Protein AF-A0A1D2QNK2-F1 (afdb_monomer_lite)

Secondary structure (DSSP, 8-state):
-EEEEGGGTEEEE--SSHHHHHHHHHHHHHHT-SEEEEE--STHHHHHHHHHHHTTS-EEE-

Sequence (62 aa):
MDITIHEKQIHFQEADDAQGINNILKRLSYYQVERIVMEATRRYEFALAEACYIKGSCRLIA

pLDDT: mean 72.28, std 8.77, range [52.0, 85.12]

Radius of gyration: 10.28 Å; chains: 1; bounding box: 24×17×24 Å

Organism: NCBI:txid62101

Foldseek 3Di:
DWWAQPVVRDIDDADPDPVSLVVVVVVLQVVLGAEIEDDDPDDCVVVSCVVCVVVVRYDYDD

Structure (mmCIF, N/CA/C/O backbone):
data_AF-A0A1D2QNK2-F1
#
_entry.id   AF-A0A1D2QNK2-F1
#
loop_
_atom_site.group_PDB
_atom_site.id
_atom_site.type_symbol
_atom_site.label_atom_id
_atom_site.label_alt_id
_atom_site.label_comp_id
_atom_site.label_asym_id
_atom_site.label_entity_id
_atom_site.label_seq_id
_atom_site.pdbx_PDB_ins_code
_atom_site.Cartn_x
_atom_site.Cartn_y
_atom_site.Cartn_z
_atom_site.occupancy
_atom_site.B_iso_or_equiv
_atom_site.auth_seq_id
_atom_site.auth_comp_id
_atom_site.auth_asym_id
_atom_site.auth_atom_id
_atom_site.pdbx_PDB_model_num
ATOM 1 N N . MET A 1 1 ? 3.309 2.014 -8.704 1.00 75.38 1 MET A N 1
ATOM 2 C CA . MET A 1 1 ? 2.712 1.054 -7.760 1.00 75.38 1 MET A CA 1
ATOM 3 C C . MET A 1 1 ? 1.374 1.593 -7.315 1.00 75.38 1 MET A C 1
ATOM 5 O O . MET A 1 1 ? 1.338 2.651 -6.690 1.00 75.38 1 MET A O 1
ATOM 9 N N . ASP A 1 2 ? 0.294 0.909 -7.675 1.00 76.69 2 ASP A N 1
ATOM 10 C CA . ASP A 1 2 ? -1.066 1.333 -7.349 1.00 76.69 2 ASP A CA 1
ATOM 11 C C . ASP A 1 2 ? -1.567 0.590 -6.112 1.00 76.69 2 ASP A C 1
ATOM 13 O O . ASP A 1 2 ? -1.476 -0.636 -6.013 1.00 76.69 2 ASP A O 1
ATOM 17 N N . ILE A 1 3 ? -2.051 1.351 -5.129 1.00 77.12 3 ILE A N 1
ATOM 18 C CA . ILE A 1 3 ? -2.474 0.825 -3.831 1.00 77.12 3 ILE A CA 1
ATOM 19 C C . ILE A 1 3 ? -3.894 1.257 -3.544 1.00 77.12 3 ILE A C 1
ATOM 21 O O . ILE A 1 3 ? -4.250 2.436 -3.632 1.00 77.12 3 ILE A O 1
ATOM 25 N N . THR A 1 4 ? -4.684 0.273 -3.127 1.00 77.56 4 THR A N 1
ATOM 26 C CA . THR A 1 4 ? -6.078 0.462 -2.759 1.00 77.56 4 THR A CA 1
ATOM 27 C C . THR A 1 4 ? -6.315 -0.010 -1.330 1.00 77.56 4 THR A C 1
ATOM 29 O O . THR A 1 4 ? -6.109 -1.173 -0.982 1.00 77.56 4 THR A O 1
ATOM 32 N N . ILE A 1 5 ? -6.804 0.906 -0.494 1.00 76.88 5 ILE A N 1
ATOM 33 C CA . ILE A 1 5 ? -7.283 0.620 0.858 1.00 76.88 5 ILE A CA 1
ATOM 34 C C . ILE A 1 5 ? -8.812 0.587 0.818 1.00 76.88 5 ILE A C 1
ATOM 36 O O . ILE A 1 5 ? -9.475 1.623 0.920 1.00 76.88 5 ILE A O 1
ATOM 40 N N . HIS A 1 6 ? -9.382 -0.612 0.697 1.00 72.31 6 HIS A N 1
ATOM 41 C CA . HIS A 1 6 ? -10.829 -0.801 0.549 1.00 72.31 6 HIS A CA 1
ATOM 42 C C . HIS A 1 6 ? -11.644 -0.279 1.740 1.00 72.31 6 HIS A C 1
ATOM 44 O O . HIS A 1 6 ? -12.681 0.348 1.540 1.00 72.31 6 HIS A O 1
ATOM 50 N N . GLU A 1 7 ? -11.169 -0.470 2.973 1.00 72.00 7 GLU A N 1
ATOM 51 C CA . GLU A 1 7 ? -11.888 -0.050 4.189 1.00 72.00 7 GLU A CA 1
ATOM 52 C C . GLU A 1 7 ? -12.121 1.462 4.261 1.00 72.00 7 GLU A C 1
ATOM 54 O O . GLU A 1 7 ? -13.096 1.918 4.853 1.00 72.00 7 GLU A O 1
ATOM 59 N N . LYS A 1 8 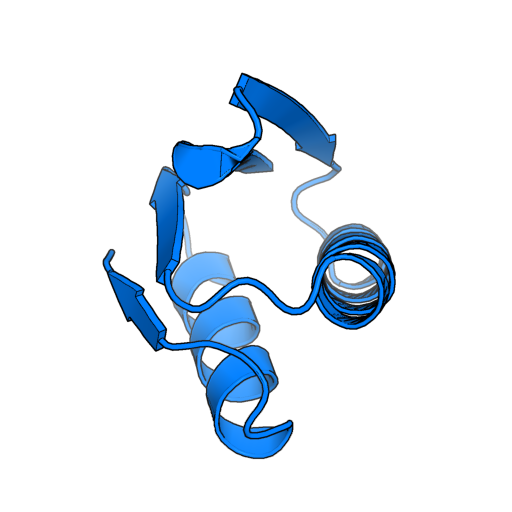? -11.222 2.246 3.659 1.00 76.25 8 LYS A N 1
ATOM 60 C CA . LYS A 1 8 ? -11.272 3.711 3.679 1.00 76.25 8 LYS A CA 1
ATOM 61 C C . LYS A 1 8 ? -11.595 4.318 2.313 1.00 76.25 8 LYS A C 1
ATOM 63 O O . LYS A 1 8 ? -11.673 5.537 2.223 1.00 76.25 8 LYS A O 1
ATOM 68 N N . GLN A 1 9 ? -11.774 3.490 1.277 1.00 80.25 9 GLN A N 1
ATOM 69 C CA . GLN A 1 9 ? -11.935 3.925 -0.118 1.00 80.25 9 GLN A CA 1
ATOM 70 C C . GLN A 1 9 ? -10.811 4.885 -0.557 1.00 80.25 9 GLN A C 1
ATOM 72 O O . GLN A 1 9 ? -11.042 5.870 -1.256 1.00 80.25 9 GLN A O 1
ATOM 77 N N . ILE A 1 10 ? -9.583 4.622 -0.093 1.00 82.25 10 ILE A N 1
ATOM 78 C CA . ILE A 1 10 ? -8.408 5.430 -0.430 1.00 82.25 10 ILE A CA 1
ATOM 79 C C . ILE A 1 10 ? -7.642 4.710 -1.531 1.00 82.25 10 ILE A C 1
ATOM 81 O O . ILE A 1 10 ? -7.247 3.557 -1.363 1.00 82.25 10 ILE A O 1
ATOM 85 N N . HIS A 1 11 ? -7.387 5.427 -2.618 1.00 83.25 11 HIS A N 1
ATOM 86 C CA . HIS A 1 11 ? -6.565 4.972 -3.728 1.00 83.25 11 HIS A CA 1
ATOM 87 C C . HIS A 1 11 ? -5.416 5.953 -3.913 1.00 83.25 11 HIS A C 1
ATOM 89 O O . HIS A 1 11 ? -5.627 7.169 -3.898 1.00 83.25 11 HIS A O 1
ATOM 95 N N . PHE A 1 12 ? -4.201 5.439 -4.050 1.00 82.25 12 PHE A N 1
ATOM 96 C CA . PHE A 1 12 ? -3.038 6.267 -4.329 1.00 82.25 12 PHE A CA 1
ATOM 97 C C . PHE A 1 12 ? -1.986 5.489 -5.101 1.00 82.25 12 PHE A C 1
ATOM 99 O O . PHE A 1 12 ? -1.892 4.265 -5.013 1.00 82.25 12 PHE A O 1
ATOM 106 N N . GLN A 1 13 ? -1.183 6.248 -5.834 1.00 82.94 13 GLN A N 1
ATOM 107 C CA . GLN A 1 13 ? -0.106 5.732 -6.649 1.00 82.94 13 GLN A CA 1
ATOM 108 C C . GLN A 1 13 ? 1.207 6.340 -6.173 1.00 82.94 13 GLN A C 1
ATOM 110 O O . GLN A 1 13 ? 1.303 7.547 -5.951 1.00 82.94 13 GLN A O 1
ATOM 115 N N . GLU A 1 14 ? 2.215 5.496 -6.013 1.00 85.12 14 GLU A N 1
ATOM 116 C CA . GLU A 1 14 ? 3.578 5.906 -5.678 1.00 85.12 14 GLU A CA 1
ATOM 117 C C . GLU A 1 14 ? 4.554 5.275 -6.676 1.00 85.12 14 GLU A C 1
ATOM 119 O O . GLU A 1 14 ? 4.220 4.319 -7.389 1.00 85.12 14 GLU A O 1
ATOM 124 N N . ALA A 1 15 ? 5.760 5.833 -6.753 1.00 81.75 15 ALA A N 1
ATOM 125 C CA . ALA A 1 15 ? 6.798 5.346 -7.653 1.00 81.75 15 ALA A CA 1
ATOM 126 C C . ALA A 1 15 ? 7.196 3.889 -7.340 1.00 81.75 15 ALA A C 1
ATOM 128 O O . ALA A 1 15 ? 7.191 3.460 -6.185 1.00 81.75 15 ALA A O 1
ATOM 129 N N . ASP A 1 16 ? 7.584 3.140 -8.377 1.00 77.50 16 ASP A N 1
ATOM 130 C CA . ASP A 1 16 ? 8.098 1.764 -8.270 1.00 77.50 16 ASP A CA 1
ATOM 131 C C . ASP A 1 16 ? 9.579 1.746 -7.846 1.00 77.50 16 ASP A C 1
ATOM 133 O O . ASP A 1 16 ? 10.431 1.126 -8.489 1.00 77.50 16 ASP A O 1
ATOM 137 N N . ASP A 1 17 ? 9.906 2.476 -6.782 1.00 82.50 17 ASP A N 1
ATOM 138 C CA . ASP A 1 17 ? 11.245 2.556 -6.211 1.00 82.50 17 ASP A CA 1
ATOM 139 C C . ASP A 1 17 ? 11.223 2.367 -4.683 1.00 82.50 17 ASP A C 1
ATOM 141 O O . ASP A 1 17 ? 10.178 2.330 -4.026 1.00 82.50 17 ASP A O 1
ATOM 145 N N . ALA A 1 18 ? 12.409 2.219 -4.087 1.00 80.38 18 ALA A N 1
ATOM 146 C CA . ALA A 1 18 ? 12.545 2.022 -2.644 1.00 80.38 18 ALA A CA 1
ATOM 147 C C . ALA A 1 18 ? 12.008 3.208 -1.819 1.00 80.38 18 ALA A C 1
ATOM 149 O O . ALA A 1 18 ? 11.666 3.053 -0.641 1.00 80.38 18 ALA A O 1
ATOM 150 N N . GLN A 1 19 ? 11.936 4.401 -2.411 1.00 83.19 19 GLN A N 1
ATOM 151 C CA . GLN A 1 19 ? 11.447 5.596 -1.740 1.00 83.19 19 GLN A CA 1
ATOM 1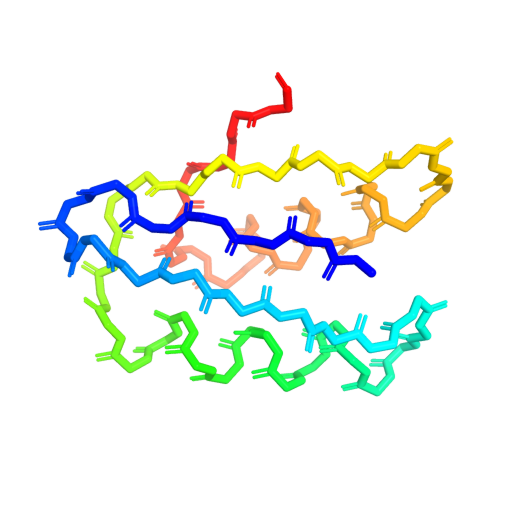52 C C . GLN A 1 19 ? 9.914 5.610 -1.703 1.00 83.19 19 GLN A C 1
ATOM 154 O O . GLN A 1 19 ? 9.338 5.869 -0.643 1.00 83.19 19 GLN A O 1
ATOM 159 N N . GLY A 1 20 ? 9.268 5.207 -2.798 1.00 82.94 20 GLY A N 1
ATOM 160 C CA . GLY A 1 20 ? 7.837 4.940 -2.893 1.00 82.94 20 GLY A CA 1
ATOM 161 C C . GLY A 1 20 ? 7.399 3.904 -1.864 1.00 82.94 20 GLY A C 1
ATOM 162 O O . GLY A 1 20 ? 6.519 4.193 -1.056 1.00 82.94 20 GLY A O 1
ATOM 163 N N . ILE A 1 21 ? 8.085 2.756 -1.778 1.00 79.00 21 ILE A N 1
ATOM 164 C CA . ILE A 1 21 ? 7.829 1.714 -0.756 1.00 79.00 21 ILE A CA 1
ATOM 165 C C . ILE A 1 21 ? 7.831 2.314 0.660 1.00 79.00 21 ILE A C 1
ATOM 167 O O . ILE A 1 21 ? 6.914 2.081 1.449 1.00 79.00 21 ILE A O 1
ATOM 171 N N . ASN A 1 22 ? 8.830 3.134 0.995 1.00 83.31 22 ASN A N 1
ATOM 172 C CA . ASN A 1 22 ? 8.910 3.766 2.314 1.00 83.31 22 ASN A CA 1
ATOM 173 C C . ASN A 1 22 ? 7.773 4.766 2.575 1.00 83.31 22 ASN A C 1
ATOM 175 O O . ASN A 1 22 ? 7.247 4.819 3.693 1.00 83.31 22 ASN A O 1
ATOM 179 N N . ASN A 1 23 ? 7.376 5.547 1.568 1.00 84.12 23 ASN A N 1
ATOM 180 C CA . ASN A 1 23 ? 6.246 6.474 1.669 1.00 84.12 23 ASN A CA 1
ATOM 181 C C . ASN A 1 23 ? 4.932 5.723 1.901 1.00 84.12 23 ASN A C 1
ATOM 183 O O . ASN A 1 23 ? 4.159 6.090 2.792 1.00 84.12 23 ASN A O 1
ATOM 187 N N . ILE A 1 24 ? 4.727 4.632 1.163 1.00 80.94 24 ILE A N 1
ATOM 188 C CA . ILE A 1 24 ? 3.585 3.730 1.312 1.00 80.94 24 ILE A CA 1
ATOM 189 C C . ILE A 1 24 ? 3.541 3.196 2.746 1.00 80.94 24 ILE A C 1
ATOM 191 O O . ILE A 1 24 ? 2.556 3.404 3.449 1.00 80.94 24 ILE A O 1
ATOM 195 N N . LEU A 1 25 ? 4.633 2.609 3.241 1.00 79.06 25 LEU A N 1
ATOM 196 C CA . LEU A 1 25 ? 4.704 2.056 4.600 1.00 79.06 25 LEU A CA 1
ATOM 197 C C . LEU A 1 25 ? 4.458 3.099 5.699 1.00 79.06 25 LEU A C 1
AT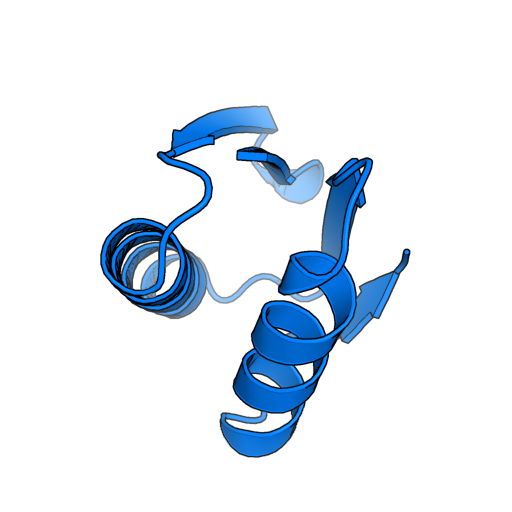OM 199 O O . LEU A 1 25 ? 3.879 2.774 6.740 1.00 79.06 25 LEU A O 1
ATOM 203 N N . LYS A 1 26 ? 4.903 4.348 5.508 1.00 83.31 26 LYS A N 1
ATOM 204 C CA . LYS A 1 26 ? 4.603 5.451 6.438 1.00 83.31 26 LYS A CA 1
ATOM 205 C C . LYS A 1 26 ? 3.114 5.786 6.445 1.00 83.31 26 LYS A C 1
ATOM 207 O O . LYS A 1 26 ? 2.541 5.932 7.521 1.00 83.31 26 LYS A O 1
ATOM 212 N N . ARG A 1 27 ? 2.482 5.869 5.272 1.00 80.62 27 ARG A N 1
ATOM 213 C CA . ARG A 1 27 ? 1.036 6.118 5.153 1.00 80.62 27 ARG A CA 1
ATOM 214 C C . ARG A 1 27 ? 0.222 4.977 5.760 1.00 80.62 27 ARG A C 1
ATOM 216 O O . ARG A 1 27 ? -0.661 5.227 6.570 1.00 80.62 27 ARG A O 1
ATOM 223 N N . LEU A 1 28 ? 0.556 3.730 5.440 1.00 77.12 28 LEU A N 1
ATOM 224 C CA . LEU A 1 28 ? -0.131 2.545 5.966 1.00 77.12 28 LEU A CA 1
ATOM 225 C C . LEU A 1 28 ? -0.065 2.462 7.496 1.00 77.12 28 LEU A C 1
ATOM 227 O O . LEU A 1 28 ? -1.061 2.141 8.140 1.00 77.12 28 LEU A O 1
ATOM 231 N N . SER A 1 29 ? 1.076 2.839 8.079 1.00 77.56 29 SER A N 1
ATOM 232 C CA . SER A 1 29 ? 1.252 2.939 9.532 1.00 77.56 29 SER A CA 1
ATOM 233 C C . SER A 1 29 ? 0.305 3.944 10.193 1.00 77.56 29 SER A C 1
ATOM 235 O O . SER A 1 29 ? -0.015 3.768 11.365 1.00 77.56 29 SER A O 1
ATOM 237 N N . TYR A 1 30 ? -0.123 4.990 9.483 1.00 80.12 30 TYR A N 1
ATOM 238 C CA . TYR A 1 30 ? -1.060 5.983 10.011 1.00 80.12 30 TYR A CA 1
ATOM 239 C C . TYR A 1 30 ? -2.503 5.468 10.016 1.00 80.12 30 TYR A C 1
ATOM 241 O O . TYR A 1 30 ? -3.280 5.799 10.907 1.00 80.12 30 TYR A O 1
ATOM 249 N N . TYR A 1 31 ? -2.870 4.650 9.028 1.00 74.38 31 TYR A N 1
ATOM 250 C CA . TYR A 1 31 ? -4.256 4.225 8.842 1.00 74.38 31 TYR A CA 1
ATOM 251 C C . TYR A 1 31 ? -4.673 3.010 9.678 1.00 74.38 31 TYR A C 1
ATOM 253 O O . TYR A 1 31 ? -5.874 2.751 9.719 1.00 74.38 31 TYR A O 1
ATOM 261 N N . GLN A 1 32 ? -3.728 2.308 10.327 1.00 69.44 32 GLN A N 1
ATOM 262 C CA . GLN A 1 32 ? -3.970 1.070 11.095 1.00 69.44 32 GLN A CA 1
ATOM 263 C C . GLN A 1 32 ? -4.901 0.097 10.354 1.00 69.44 32 GLN A C 1
ATOM 265 O O . GLN A 1 32 ? -5.927 -0.332 10.869 1.00 69.44 32 GLN A O 1
ATOM 270 N N . VAL A 1 33 ? -4.570 -0.185 9.098 1.00 67.44 33 VAL A N 1
ATOM 271 C CA . VAL A 1 33 ? -5.390 -1.028 8.223 1.00 67.44 33 VAL A CA 1
ATOM 272 C C . VAL A 1 33 ? -5.118 -2.501 8.478 1.00 67.44 33 VAL A C 1
ATOM 274 O O . VAL A 1 33 ? -3.964 -2.907 8.604 1.00 67.44 33 VAL A O 1
ATOM 277 N N . GLU A 1 34 ? -6.172 -3.310 8.524 1.00 66.81 34 GLU A N 1
ATOM 278 C CA . GLU A 1 34 ? -6.047 -4.755 8.743 1.00 66.81 34 GLU A CA 1
ATOM 279 C C . GLU A 1 34 ? -5.660 -5.483 7.444 1.00 66.81 34 GLU A C 1
ATOM 281 O O . GLU A 1 34 ? -4.916 -6.471 7.462 1.00 66.81 34 GLU A O 1
ATOM 286 N N . ARG A 1 35 ? -6.118 -4.951 6.299 1.00 64.81 35 ARG A N 1
ATOM 287 C CA . ARG A 1 35 ? -5.922 -5.530 4.967 1.00 64.81 35 ARG A CA 1
ATOM 288 C C . ARG A 1 35 ? -5.557 -4.476 3.923 1.00 64.81 35 ARG A C 1
ATOM 290 O O . ARG A 1 35 ? -6.218 -3.446 3.800 1.00 64.81 35 ARG A O 1
ATOM 297 N N . ILE A 1 36 ? -4.552 -4.790 3.110 1.00 67.00 36 ILE A N 1
ATOM 298 C CA . ILE A 1 36 ? -4.168 -4.010 1.928 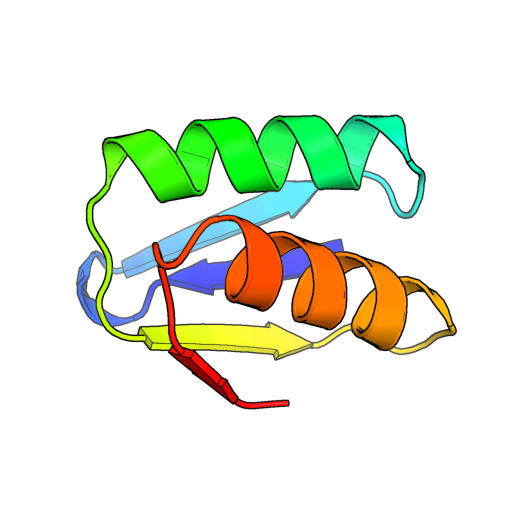1.00 67.00 36 ILE A CA 1
ATOM 299 C C . ILE A 1 36 ? -4.147 -4.948 0.728 1.00 67.00 36 ILE A C 1
ATOM 301 O O . ILE A 1 36 ? -3.626 -6.062 0.823 1.00 67.00 36 ILE A O 1
ATOM 305 N N . VAL A 1 37 ? -4.703 -4.475 -0.385 1.00 67.44 37 VAL A N 1
ATOM 306 C CA . VAL A 1 37 ? -4.584 -5.117 -1.693 1.00 67.44 37 VAL A CA 1
ATOM 307 C C . VAL A 1 37 ? -3.655 -4.255 -2.537 1.00 67.44 37 VAL A C 1
ATOM 309 O O . VAL A 1 37 ? -3.793 -3.027 -2.581 1.00 67.44 37 VAL A O 1
ATOM 312 N N . MET A 1 38 ? -2.676 -4.899 -3.155 1.00 70.12 38 MET A N 1
ATOM 313 C CA . MET A 1 38 ? -1.678 -4.258 -3.998 1.00 70.12 38 MET A CA 1
ATOM 314 C C . MET A 1 38 ? -1.694 -4.955 -5.348 1.00 70.12 38 MET A C 1
ATOM 316 O O . MET A 1 38 ? -1.565 -6.170 -5.401 1.00 70.12 38 MET A O 1
ATOM 320 N N . GLU A 1 39 ? -1.776 -4.179 -6.422 1.00 65.25 39 GLU A N 1
ATOM 321 C CA . GLU A 1 39 ? -1.498 -4.680 -7.764 1.00 65.25 39 GLU A CA 1
ATOM 322 C C . GLU A 1 39 ? -0.143 -4.114 -8.192 1.00 65.25 39 GLU A C 1
ATOM 324 O O . GLU A 1 39 ? -0.029 -2.947 -8.579 1.00 65.25 39 GLU A O 1
ATOM 329 N N . ALA A 1 40 ? 0.920 -4.914 -8.082 1.00 64.50 40 ALA A N 1
ATOM 330 C CA . ALA A 1 40 ? 2.239 -4.505 -8.545 1.00 64.50 40 ALA A CA 1
ATOM 331 C C . ALA A 1 40 ? 2.801 -5.534 -9.525 1.00 64.50 40 ALA A C 1
ATOM 333 O O . ALA A 1 40 ? 3.158 -6.652 -9.203 1.00 64.50 40 ALA A O 1
ATOM 334 N N . THR A 1 41 ? 2.938 -5.136 -10.783 1.00 60.12 41 THR A N 1
ATOM 335 C CA . THR A 1 41 ? 3.239 -6.058 -11.887 1.00 60.12 41 THR A CA 1
ATOM 336 C C . THR A 1 41 ? 4.699 -6.550 -11.937 1.00 60.12 41 THR A C 1
ATOM 338 O O . THR A 1 41 ? 5.070 -7.246 -12.886 1.00 60.12 41 THR A O 1
ATOM 341 N N . ARG A 1 42 ? 5.567 -6.197 -10.969 1.00 61.56 42 ARG A N 1
ATOM 342 C CA . ARG A 1 42 ? 7.009 -6.547 -10.943 1.00 61.56 42 ARG A CA 1
ATOM 343 C C . ARG A 1 42 ? 7.597 -6.613 -9.521 1.00 61.56 42 ARG A C 1
ATOM 345 O O . ARG A 1 42 ? 7.046 -6.013 -8.611 1.00 61.56 42 ARG A O 1
ATOM 352 N N . ARG A 1 43 ? 8.771 -7.279 -9.402 1.00 64.31 43 ARG A N 1
ATOM 353 C CA . ARG A 1 43 ? 9.747 -7.504 -8.281 1.00 64.31 43 ARG A CA 1
ATOM 354 C C . ARG A 1 43 ? 9.571 -6.796 -6.921 1.00 64.31 43 ARG A C 1
ATOM 356 O O . ARG A 1 43 ? 10.033 -7.333 -5.919 1.00 64.31 43 ARG A O 1
ATOM 363 N N . TYR A 1 44 ? 8.980 -5.614 -6.874 1.00 66.88 44 TYR A N 1
ATOM 364 C CA . TYR A 1 44 ? 8.776 -4.823 -5.667 1.00 66.88 44 TYR A CA 1
ATOM 365 C C . TYR A 1 44 ? 7.607 -5.300 -4.797 1.00 66.88 44 TYR A C 1
ATOM 367 O O . TYR A 1 44 ? 7.573 -4.931 -3.624 1.00 66.88 44 TYR A O 1
ATOM 375 N N . GLU A 1 45 ? 6.734 -6.183 -5.304 1.00 65.88 45 GLU A N 1
ATOM 376 C CA . GLU A 1 45 ? 5.711 -6.856 -4.483 1.00 65.88 45 GLU A CA 1
ATOM 377 C C . GLU A 1 45 ? 6.313 -7.515 -3.244 1.00 65.88 45 GLU A C 1
ATOM 379 O O . GLU A 1 45 ? 5.839 -7.327 -2.126 1.00 65.88 45 GLU A O 1
ATOM 384 N N . PHE A 1 46 ? 7.405 -8.254 -3.447 1.00 68.50 46 PHE A N 1
ATOM 385 C CA . PHE A 1 46 ? 8.060 -9.008 -2.386 1.00 68.50 46 PHE A CA 1
ATOM 386 C C . PHE A 1 46 ? 8.698 -8.092 -1.340 1.00 68.50 46 PHE A C 1
ATOM 388 O O . PHE A 1 46 ? 8.599 -8.358 -0.147 1.00 68.50 46 PHE A O 1
ATOM 395 N N . ALA A 1 47 ? 9.308 -6.991 -1.785 1.00 70.19 47 ALA A N 1
ATOM 396 C CA . ALA A 1 47 ? 9.941 -6.023 -0.896 1.00 70.19 47 ALA A CA 1
ATOM 397 C C . ALA A 1 47 ? 8.908 -5.294 -0.020 1.00 70.19 47 ALA A C 1
ATOM 399 O O . ALA A 1 47 ? 9.151 -5.067 1.165 1.00 70.19 47 ALA A O 1
ATOM 400 N N . LEU A 1 48 ? 7.738 -4.958 -0.578 1.00 69.50 48 LEU A N 1
ATOM 401 C CA . LEU A 1 48 ? 6.646 -4.371 0.199 1.00 69.50 48 LEU A CA 1
ATOM 402 C C . LEU A 1 48 ? 6.033 -5.406 1.162 1.00 69.50 48 LEU A C 1
ATOM 404 O O . LEU A 1 48 ? 5.790 -5.085 2.326 1.00 69.50 48 LEU A O 1
ATOM 408 N N . ALA A 1 49 ? 5.843 -6.648 0.702 1.00 71.31 49 ALA A N 1
ATOM 409 C CA . ALA A 1 49 ? 5.337 -7.758 1.510 1.00 71.31 49 ALA A CA 1
ATOM 410 C C . ALA A 1 49 ? 6.205 -8.055 2.732 1.00 71.31 49 ALA A C 1
ATOM 412 O O . ALA A 1 49 ? 5.704 -8.096 3.860 1.00 71.31 49 ALA A O 1
ATOM 413 N N . GLU A 1 50 ? 7.510 -8.186 2.519 1.00 74.44 50 GLU A N 1
ATOM 414 C CA . GLU A 1 50 ? 8.490 -8.396 3.578 1.00 74.44 50 GLU A CA 1
ATOM 415 C C . GLU A 1 50 ? 8.496 -7.225 4.569 1.00 74.44 50 GLU A C 1
ATOM 417 O O . GLU A 1 50 ? 8.431 -7.430 5.783 1.00 74.44 50 GLU A O 1
ATOM 422 N N . ALA A 1 51 ? 8.475 -5.988 4.068 1.00 73.38 51 ALA A N 1
ATOM 423 C CA . ALA A 1 51 ? 8.479 -4.810 4.924 1.00 73.38 51 ALA A CA 1
ATOM 424 C C . ALA A 1 51 ? 7.206 -4.686 5.780 1.00 73.38 51 ALA A C 1
ATOM 426 O O . ALA A 1 51 ? 7.293 -4.324 6.955 1.00 73.38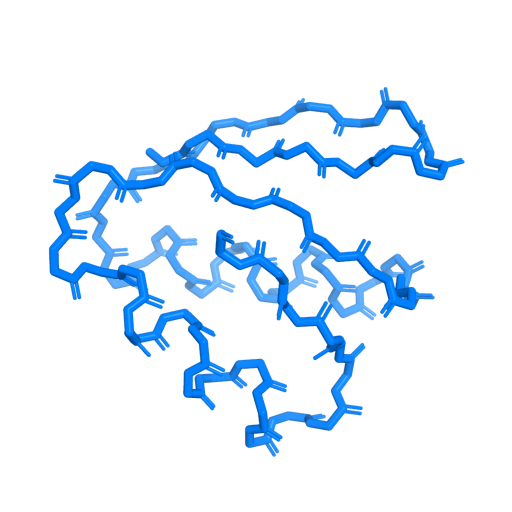 51 ALA A O 1
ATOM 427 N N . CYS A 1 52 ? 6.030 -5.017 5.240 1.00 69.56 52 CYS A N 1
ATOM 428 C CA . CYS A 1 52 ? 4.777 -5.048 6.002 1.00 69.56 52 CYS A CA 1
ATOM 429 C C . CYS A 1 52 ? 4.754 -6.165 7.054 1.00 69.56 52 CYS A C 1
ATOM 431 O O . CYS A 1 52 ? 4.270 -5.927 8.165 1.00 69.56 52 CYS A O 1
ATOM 433 N N . TYR A 1 53 ? 5.312 -7.338 6.735 1.00 70.44 53 TYR A N 1
ATOM 434 C CA . TYR A 1 53 ? 5.436 -8.453 7.677 1.00 70.44 53 TYR A CA 1
ATOM 435 C C . TYR A 1 53 ? 6.362 -8.103 8.848 1.00 70.44 53 TYR A C 1
ATOM 437 O O . TYR A 1 53 ? 5.972 -8.251 10.006 1.00 70.44 53 TYR A O 1
ATOM 445 N N . ILE A 1 54 ? 7.548 -7.550 8.565 1.00 67.56 54 ILE A N 1
ATOM 446 C CA . ILE A 1 54 ? 8.526 -7.141 9.590 1.00 67.56 54 ILE A CA 1
ATOM 447 C C . ILE A 1 54 ? 7.944 -6.073 10.524 1.00 67.56 54 ILE A C 1
ATOM 449 O O . ILE A 1 54 ? 8.188 -6.100 11.729 1.00 67.56 54 ILE A O 1
ATOM 453 N N . LYS A 1 55 ? 7.151 -5.136 9.991 1.00 66.06 55 LYS A N 1
ATOM 454 C CA . LYS A 1 55 ? 6.527 -4.070 10.790 1.00 66.06 55 LYS A CA 1
ATOM 455 C C . LYS A 1 55 ? 5.304 -4.529 11.594 1.00 66.06 55 LYS A C 1
ATOM 457 O O . LYS A 1 55 ? 4.777 -3.733 12.369 1.00 66.06 55 LYS A O 1
ATOM 462 N N . GLY A 1 56 ? 4.807 -5.753 11.383 1.00 61.09 56 GLY A N 1
ATOM 463 C CA . GLY A 1 56 ? 3.648 -6.322 12.086 1.00 61.09 56 GLY A CA 1
ATOM 464 C C . GLY A 1 56 ? 2.338 -5.545 11.904 1.00 61.09 56 GLY A C 1
ATOM 465 O O . GLY A 1 56 ? 1.407 -5.722 12.680 1.00 61.09 56 GLY A O 1
ATOM 466 N N . SER A 1 57 ? 2.280 -4.642 10.921 1.00 55.81 57 SER A N 1
ATOM 467 C CA . SER A 1 57 ? 1.240 -3.610 10.847 1.00 55.81 57 SER A CA 1
ATOM 468 C C . SER A 1 57 ? 0.124 -3.929 9.853 1.00 55.81 57 SER A C 1
ATOM 470 O O . SER A 1 57 ? -0.886 -3.236 9.874 1.00 55.81 57 SER A O 1
ATOM 472 N N . CYS A 1 58 ? 0.293 -4.909 8.954 1.00 52.00 58 CYS A N 1
ATOM 473 C CA . CYS A 1 58 ? -0.749 -5.233 7.981 1.00 52.00 58 CYS A CA 1
ATOM 474 C C . CYS A 1 58 ? -0.578 -6.606 7.318 1.00 52.00 58 CYS A C 1
ATOM 476 O O . CYS A 1 58 ? 0.546 -7.065 7.100 1.00 52.00 58 CYS A O 1
ATOM 478 N N . ARG A 1 59 ? -1.701 -7.233 6.947 1.00 56.12 59 ARG A N 1
ATOM 479 C CA . ARG A 1 59 ? -1.754 -8.483 6.182 1.00 56.12 59 ARG A CA 1
ATOM 480 C C . ARG A 1 59 ? -1.960 -8.149 4.700 1.00 56.12 59 ARG A C 1
ATOM 482 O O . ARG A 1 59 ? -3.038 -7.706 4.304 1.00 56.12 59 ARG A O 1
ATOM 489 N N . LEU A 1 60 ? -0.913 -8.330 3.896 1.00 57.78 60 LEU A N 1
ATOM 490 C CA . LEU A 1 60 ? -0.966 -8.130 2.445 1.00 57.78 60 LEU A CA 1
ATOM 491 C C . LEU A 1 60 ? -1.573 -9.350 1.757 1.00 57.78 60 LEU A C 1
ATOM 493 O O . LEU A 1 60 ? -1.208 -10.488 2.061 1.00 57.78 60 LEU A O 1
ATOM 497 N N . ILE A 1 61 ? -2.494 -9.093 0.833 1.00 55.69 61 ILE A N 1
ATOM 498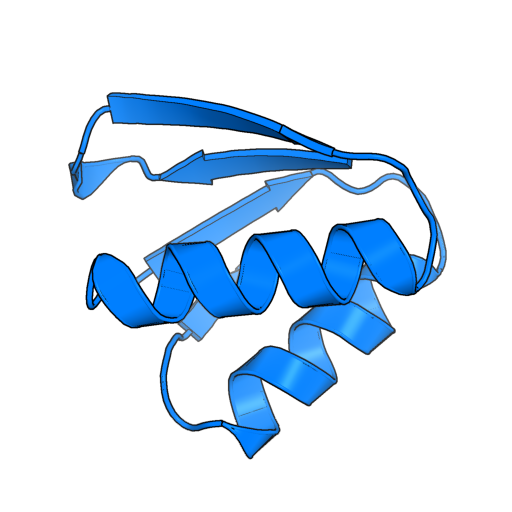 C CA . ILE A 1 61 ? -3.006 -10.081 -0.114 1.00 55.69 61 ILE A CA 1
ATOM 499 C C . ILE A 1 61 ? -2.529 -9.603 -1.486 1.00 55.69 61 ILE A C 1
ATOM 501 O O . ILE A 1 61 ? -2.889 -8.497 -1.894 1.00 55.69 61 ILE A O 1
ATOM 505 N N . ALA A 1 62 ? -1.641 -10.390 -2.097 1.00 52.47 62 ALA A N 1
ATOM 506 C CA . ALA A 1 62 ? -1.197 -10.214 -3.477 1.00 52.47 62 ALA A CA 1
ATOM 507 C C . ALA A 1 62 ? -2.279 -10.703 -4.446 1.00 52.47 62 ALA A C 1
ATOM 509 O O . ALA A 1 62 ? -2.998 -11.663 -4.069 1.00 52.47 62 ALA A O 1
#